Protein AF-A0A2E1YGB7-F1 (afdb_monomer_lite)

pLDDT: mean 90.25, std 9.36, range [51.31, 97.5]

Sequence (66 aa):
MREIVLQAGVSEKLAEPFMASLAAKGARESVSNAMEFLDSKIEEGFISEDTRDPIRKVMKRFTKIR

Foldseek 3Di:
DLVLQVVFVADPVRSVVLVVVLQCCCQVPHLVSSLVVVVVCCVVVNGPPVSSVVVSVVSVVSNVPD

Radius of gyration: 10.85 Å; chains: 1; bounding box: 25×22×31 Å

Structure (mmCIF, N/CA/C/O backbone):
data_AF-A0A2E1YGB7-F1
#
_entry.id   AF-A0A2E1YGB7-F1
#
loop_
_atom_site.group_PDB
_atom_site.id
_atom_site.type_symbol
_atom_site.label_atom_id
_atom_site.label_alt_id
_atom_site.label_comp_id
_atom_site.label_asym_id
_atom_site.label_entity_id
_atom_site.label_seq_id
_atom_site.pdbx_PDB_ins_code
_atom_site.Cartn_x
_atom_site.Cartn_y
_atom_site.Cartn_z
_atom_site.occupancy
_atom_site.B_iso_or_equiv
_atom_site.auth_seq_id
_atom_site.auth_comp_id
_atom_site.auth_asym_id
_atom_site.auth_atom_id
_atom_site.pdbx_PDB_model_num
ATOM 1 N N . MET A 1 1 ? -6.242 -2.001 -9.203 1.00 85.75 1 MET A N 1
ATOM 2 C CA . MET A 1 1 ? -5.455 -1.519 -8.044 1.00 85.75 1 MET A CA 1
ATOM 3 C C . MET A 1 1 ? -6.303 -0.620 -7.161 1.00 85.75 1 MET A C 1
ATOM 5 O O . MET A 1 1 ? -6.460 -0.963 -6.003 1.00 85.75 1 MET A O 1
ATOM 9 N N . ARG A 1 2 ? -6.915 0.443 -7.703 1.00 90.00 2 ARG A N 1
ATOM 10 C CA . ARG A 1 2 ? -7.793 1.357 -6.950 1.00 90.00 2 ARG A CA 1
ATOM 11 C C . ARG A 1 2 ? -8.865 0.656 -6.114 1.00 90.00 2 ARG A C 1
ATOM 13 O O . ARG A 1 2 ? -8.936 0.896 -4.920 1.00 90.00 2 ARG A O 1
ATOM 20 N N . GLU A 1 3 ? -9.641 -0.244 -6.713 1.00 92.19 3 GLU A N 1
ATOM 21 C CA . GLU A 1 3 ? -10.689 -0.989 -5.993 1.00 92.19 3 GLU A CA 1
ATOM 22 C C . GLU A 1 3 ? -10.137 -1.811 -4.823 1.00 92.19 3 GLU A C 1
ATOM 24 O O . GLU A 1 3 ? -10.708 -1.767 -3.742 1.00 92.19 3 GLU A O 1
ATOM 29 N N . ILE A 1 4 ? -8.989 -2.478 -5.009 1.00 91.50 4 ILE A N 1
ATOM 30 C CA . ILE A 1 4 ? -8.310 -3.236 -3.944 1.00 91.50 4 ILE A CA 1
ATOM 31 C C . ILE A 1 4 ? -7.970 -2.305 -2.777 1.00 91.50 4 ILE A C 1
ATOM 33 O O . ILE A 1 4 ? -8.254 -2.629 -1.635 1.00 91.50 4 ILE A O 1
ATOM 37 N N . VAL A 1 5 ? -7.388 -1.140 -3.072 1.00 91.81 5 VAL A N 1
ATOM 38 C CA . VAL A 1 5 ? -6.962 -0.152 -2.070 1.00 91.81 5 VAL A CA 1
ATOM 39 C C . VAL A 1 5 ? -8.158 0.427 -1.305 1.00 91.81 5 VAL A C 1
ATOM 41 O O . VAL A 1 5 ? -8.103 0.538 -0.085 1.00 91.81 5 VAL A O 1
ATOM 44 N N . LEU A 1 6 ? -9.262 0.733 -1.991 1.00 92.81 6 LEU A N 1
ATOM 45 C CA . LEU A 1 6 ? -10.480 1.240 -1.349 1.00 92.81 6 LEU A CA 1
ATOM 46 C C . LEU A 1 6 ? -11.168 0.179 -0.479 1.00 92.81 6 LEU A C 1
ATOM 48 O O . LEU A 1 6 ? -11.576 0.474 0.641 1.00 92.81 6 LEU A O 1
ATOM 52 N N . GLN A 1 7 ? -11.265 -1.065 -0.961 1.00 93.06 7 GLN A N 1
ATOM 53 C CA . GLN A 1 7 ? -11.839 -2.177 -0.190 1.00 93.06 7 GLN A CA 1
ATOM 54 C C . GLN A 1 7 ? -11.014 -2.521 1.058 1.00 93.06 7 GLN A C 1
ATOM 56 O O . GLN A 1 7 ? -11.542 -3.087 2.008 1.00 93.06 7 GLN A O 1
ATOM 61 N N . ALA A 1 8 ? -9.737 -2.144 1.071 1.00 89.12 8 ALA A N 1
ATOM 62 C CA . ALA A 1 8 ? -8.806 -2.375 2.166 1.00 89.12 8 ALA A CA 1
ATOM 63 C C . ALA A 1 8 ? -8.898 -1.375 3.327 1.00 89.12 8 ALA A C 1
ATOM 65 O O . ALA A 1 8 ? -8.108 -1.478 4.265 1.00 89.12 8 ALA A O 1
ATOM 66 N N . GLY A 1 9 ? -9.789 -0.383 3.234 1.00 87.00 9 GLY A N 1
ATOM 67 C CA . GLY A 1 9 ? -9.956 0.662 4.246 1.00 87.00 9 GLY A CA 1
ATOM 68 C C . GLY A 1 9 ? -9.215 1.970 3.955 1.00 87.00 9 GLY A C 1
ATOM 69 O O . GLY A 1 9 ? -9.356 2.925 4.719 1.00 87.00 9 GLY A O 1
ATOM 70 N N . VAL A 1 10 ? -8.481 2.076 2.841 1.00 92.06 10 VAL A N 1
ATOM 71 C CA . VAL A 1 10 ? -7.857 3.349 2.458 1.00 92.06 10 VAL A CA 1
ATOM 72 C C . VAL A 1 10 ? -8.930 4.310 1.958 1.00 92.06 10 VAL A C 1
ATOM 74 O O . VAL A 1 10 ? -9.674 4.009 1.025 1.00 92.06 10 VAL A O 1
ATOM 77 N N . SER A 1 11 ? -8.994 5.499 2.558 1.00 92.88 11 SER A N 1
ATOM 78 C CA . SER A 1 11 ? -9.951 6.524 2.131 1.00 92.88 11 SER A CA 1
ATOM 79 C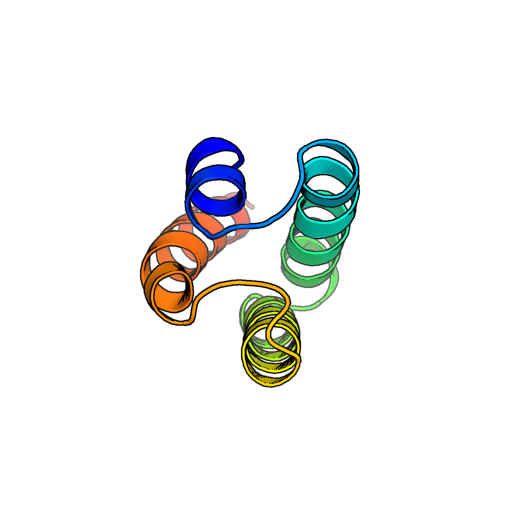 C . SER A 1 11 ? -9.704 6.975 0.688 1.00 92.88 11 SER A C 1
ATOM 81 O O . SER A 1 11 ? -8.567 7.024 0.216 1.00 92.88 11 SER A O 1
ATOM 83 N N . GLU A 1 12 ? -10.761 7.400 -0.001 1.00 92.19 12 GLU A N 1
ATOM 84 C CA . GLU A 1 12 ? -10.682 7.839 -1.398 1.00 92.19 12 GLU A CA 1
ATOM 85 C C . GLU A 1 12 ? -9.672 8.974 -1.627 1.00 92.19 12 GLU A C 1
ATOM 87 O O . GLU A 1 12 ? -8.954 8.978 -2.625 1.00 92.19 12 GLU A O 1
ATOM 92 N N . LYS A 1 13 ? -9.535 9.880 -0.651 1.00 94.25 13 LYS A N 1
ATOM 93 C CA . LYS A 1 13 ? -8.568 10.988 -0.687 1.00 94.25 13 LYS A CA 1
ATOM 94 C C . LYS A 1 13 ? -7.112 10.522 -0.606 1.00 94.25 13 LYS A C 1
ATOM 96 O O . LYS A 1 13 ? -6.220 11.230 -1.061 1.00 94.25 13 LYS A O 1
ATOM 101 N N . LEU A 1 14 ? -6.871 9.360 -0.000 1.00 94.56 14 LEU A N 1
ATOM 102 C CA . LEU A 1 14 ? -5.536 8.803 0.223 1.00 94.56 14 LEU A CA 1
ATOM 103 C C . LEU A 1 14 ? -5.194 7.686 -0.770 1.00 94.56 14 LEU A C 1
ATOM 105 O O . LEU A 1 14 ? -4.021 7.364 -0.937 1.00 94.56 14 LEU A O 1
ATOM 109 N N . ALA A 1 15 ? -6.187 7.132 -1.469 1.00 94.19 15 ALA A N 1
ATOM 110 C CA . ALA A 1 15 ? -5.989 6.045 -2.421 1.00 94.19 15 ALA A CA 1
ATOM 111 C C . ALA A 1 15 ? -5.104 6.460 -3.607 1.00 94.19 15 ALA A C 1
ATOM 113 O O . ALA A 1 15 ? -4.165 5.745 -3.954 1.00 94.19 15 ALA A O 1
ATOM 114 N N . GLU A 1 16 ? -5.374 7.622 -4.207 1.00 93.94 16 GLU A N 1
ATOM 115 C CA . GLU A 1 16 ? -4.598 8.167 -5.330 1.00 93.94 16 GLU A CA 1
ATOM 116 C C . GLU A 1 16 ? -3.114 8.395 -4.964 1.00 93.94 16 GLU A C 1
ATOM 118 O O . GLU A 1 16 ? -2.250 7.798 -5.616 1.00 93.94 16 GLU A O 1
ATOM 123 N N . PRO A 1 17 ? -2.773 9.170 -3.906 1.00 95.62 17 PRO A N 1
ATOM 124 C CA . PRO A 1 17 ? -1.375 9.386 -3.537 1.00 95.62 17 PRO A CA 1
ATOM 125 C C . PRO A 1 17 ? -0.680 8.094 -3.096 1.00 95.62 17 PRO A C 1
ATOM 127 O O . PRO A 1 17 ? 0.480 7.883 -3.444 1.00 95.62 17 PRO A O 1
ATOM 130 N N . PHE A 1 18 ? -1.380 7.191 -2.402 1.00 95.25 18 PHE A N 1
ATOM 131 C CA . PHE A 1 18 ? -0.819 5.898 -2.013 1.00 95.25 18 PHE A CA 1
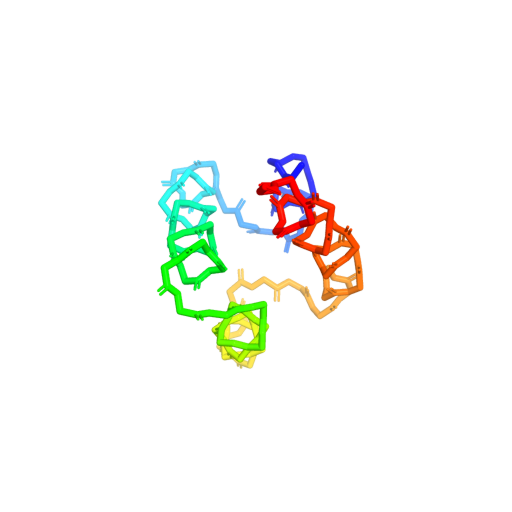ATOM 132 C C . PHE A 1 18 ? -0.425 5.049 -3.229 1.00 95.25 18 PHE A C 1
ATOM 134 O O . PHE A 1 18 ? 0.705 4.561 -3.311 1.00 95.25 18 PHE A O 1
ATOM 141 N N . MET A 1 19 ? -1.325 4.911 -4.208 1.00 94.12 19 MET A N 1
ATOM 142 C CA . MET A 1 19 ? -1.035 4.178 -5.442 1.00 94.12 19 MET A CA 1
ATOM 143 C C . MET A 1 19 ? 0.090 4.834 -6.244 1.00 94.12 19 MET A C 1
ATOM 145 O O . MET A 1 19 ? 0.935 4.122 -6.785 1.00 94.12 19 MET A O 1
ATOM 149 N N . ALA A 1 20 ? 0.135 6.168 -6.300 1.00 93.94 20 ALA A N 1
ATOM 150 C CA . ALA A 1 20 ? 1.207 6.896 -6.971 1.00 93.94 20 ALA A CA 1
ATOM 151 C C . ALA A 1 20 ? 2.575 6.610 -6.329 1.00 93.94 20 ALA A C 1
ATOM 153 O O . ALA A 1 20 ? 3.533 6.312 -7.044 1.00 93.94 20 ALA A O 1
ATOM 154 N N . SER A 1 21 ? 2.666 6.618 -4.994 1.00 94.94 21 SER A N 1
ATOM 155 C CA . SER A 1 21 ? 3.885 6.239 -4.267 1.00 94.94 21 SER A CA 1
ATOM 156 C C . SER A 1 21 ? 4.291 4.789 -4.535 1.00 94.94 21 SER A C 1
ATOM 158 O O . SER A 1 21 ? 5.460 4.519 -4.818 1.00 94.94 21 SER A O 1
ATOM 160 N N . LEU A 1 22 ? 3.333 3.861 -4.493 1.00 93.25 22 LEU A N 1
ATOM 161 C CA . LEU A 1 22 ? 3.568 2.435 -4.721 1.00 93.25 22 LEU A CA 1
ATOM 162 C C . LEU A 1 22 ? 4.068 2.166 -6.155 1.00 93.25 22 LEU A C 1
ATOM 164 O O . LEU A 1 22 ? 5.044 1.441 -6.361 1.00 93.25 22 LEU A O 1
ATOM 168 N N . ALA A 1 23 ? 3.450 2.815 -7.145 1.00 92.00 23 ALA A N 1
ATOM 169 C CA . ALA A 1 23 ? 3.856 2.745 -8.544 1.00 92.00 23 ALA A CA 1
ATOM 170 C C . ALA A 1 23 ? 5.232 3.384 -8.778 1.00 92.00 23 ALA A C 1
ATOM 172 O O . ALA A 1 23 ? 6.067 2.791 -9.461 1.00 92.00 23 ALA A O 1
ATOM 173 N N . ALA A 1 24 ? 5.502 4.554 -8.186 1.00 92.25 24 ALA A N 1
ATOM 174 C CA . ALA A 1 24 ? 6.789 5.235 -8.308 1.00 92.25 24 ALA A CA 1
ATOM 175 C C . ALA A 1 24 ? 7.938 4.374 -7.768 1.00 92.25 24 ALA A C 1
ATOM 177 O O . ALA A 1 24 ? 8.943 4.212 -8.461 1.00 92.25 24 ALA A O 1
ATOM 178 N N . LYS A 1 25 ? 7.767 3.763 -6.589 1.00 93.69 25 LYS A N 1
ATOM 179 C CA . LYS A 1 25 ? 8.746 2.829 -6.010 1.00 93.69 25 LYS A CA 1
ATOM 180 C C . LYS A 1 25 ? 8.969 1.616 -6.909 1.00 93.69 25 LYS A C 1
ATOM 182 O O . LYS A 1 25 ? 10.107 1.276 -7.217 1.00 93.69 25 LYS A O 1
ATOM 187 N N . GLY A 1 26 ? 7.888 1.013 -7.403 1.00 90.81 26 GLY A N 1
ATOM 188 C CA . GLY A 1 26 ? 7.972 -0.161 -8.273 1.00 90.81 26 GLY A CA 1
ATOM 189 C C . GLY A 1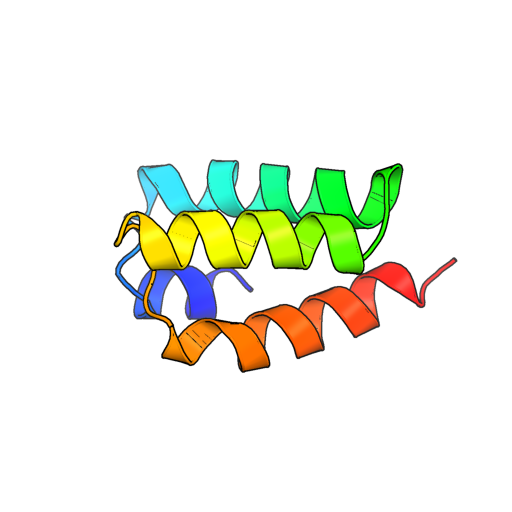 26 ? 8.645 0.104 -9.617 1.00 90.81 26 GLY A C 1
ATOM 190 O O . GLY A 1 26 ? 9.394 -0.739 -10.103 1.00 90.81 26 GLY A O 1
ATOM 191 N N . ALA A 1 27 ? 8.372 1.262 -10.221 1.00 88.12 27 ALA A N 1
ATOM 192 C CA . ALA A 1 27 ? 8.858 1.614 -11.552 1.00 88.12 27 ALA A CA 1
ATOM 193 C C . ALA A 1 27 ? 10.276 2.206 -11.552 1.00 88.12 27 ALA A C 1
ATOM 195 O O . ALA A 1 27 ? 11.009 2.029 -12.527 1.00 88.12 27 ALA A O 1
ATOM 196 N N . ARG A 1 28 ? 10.648 2.948 -10.499 1.00 89.06 28 ARG A N 1
ATOM 197 C CA . ARG A 1 28 ? 11.936 3.657 -10.415 1.00 89.06 28 ARG A CA 1
ATOM 198 C C . ARG A 1 28 ? 12.990 2.896 -9.623 1.00 89.06 28 ARG A C 1
ATOM 200 O O . ARG A 1 28 ? 14.168 3.077 -9.904 1.00 89.06 28 ARG A O 1
ATOM 207 N N . GLU A 1 29 ? 12.577 2.088 -8.650 1.00 90.44 29 GLU A N 1
ATOM 208 C CA . GLU A 1 29 ? 13.489 1.395 -7.741 1.00 90.44 29 GLU A CA 1
ATOM 209 C C . GLU A 1 29 ? 13.425 -0.119 -7.975 1.00 90.44 29 GLU A C 1
ATOM 211 O O . GLU A 1 29 ? 14.298 -0.682 -8.632 1.00 90.44 29 GLU A O 1
ATOM 216 N N . SER A 1 30 ? 12.385 -0.790 -7.471 1.00 90.50 30 SER A N 1
ATOM 217 C CA . SER A 1 30 ? 12.156 -2.222 -7.674 1.00 90.50 30 SER A CA 1
ATOM 218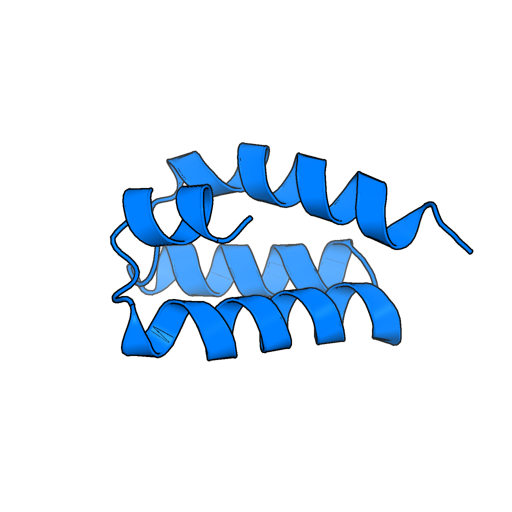 C C . SER A 1 30 ? 10.771 -2.644 -7.169 1.00 90.50 30 SER A C 1
ATOM 220 O O . SER A 1 30 ? 10.154 -1.962 -6.347 1.00 90.50 30 SER A O 1
ATOM 222 N N . VAL A 1 31 ? 10.290 -3.820 -7.600 1.00 91.19 31 VAL A N 1
ATOM 223 C CA . VAL A 1 31 ? 9.086 -4.435 -7.002 1.00 91.19 31 VAL A CA 1
ATOM 224 C C . VAL A 1 31 ? 9.281 -4.662 -5.505 1.00 91.19 31 VAL A C 1
ATOM 226 O O . VAL A 1 31 ? 8.342 -4.446 -4.749 1.00 91.19 31 VAL A O 1
ATOM 229 N N . SER A 1 32 ? 10.477 -5.067 -5.072 1.00 92.56 32 SER A N 1
ATOM 230 C CA . SER A 1 32 ? 10.777 -5.312 -3.659 1.00 92.56 32 SER A CA 1
ATOM 231 C C . SER A 1 32 ? 10.602 -4.047 -2.819 1.00 92.56 32 SER A C 1
ATOM 233 O O . SER A 1 32 ? 9.876 -4.090 -1.836 1.00 92.56 32 SER A O 1
ATOM 235 N N . ASN A 1 33 ? 11.122 -2.900 -3.267 1.00 93.69 33 ASN A N 1
ATOM 236 C CA . ASN A 1 33 ? 10.987 -1.625 -2.549 1.00 93.69 33 ASN A CA 1
ATOM 237 C C . ASN A 1 33 ? 9.524 -1.161 -2.467 1.00 93.69 33 ASN A C 1
ATOM 239 O O . ASN A 1 33 ? 9.105 -0.545 -1.488 1.00 93.69 33 ASN A O 1
ATOM 243 N N . ALA A 1 34 ? 8.718 -1.450 -3.494 1.00 94.69 34 ALA A N 1
ATOM 244 C CA . ALA A 1 34 ? 7.281 -1.192 -3.439 1.00 94.69 34 ALA A CA 1
ATOM 245 C C . ALA A 1 34 ? 6.565 -2.094 -2.422 1.00 94.69 34 ALA A C 1
ATOM 247 O O . ALA A 1 34 ? 5.628 -1.640 -1.769 1.00 94.69 34 ALA A O 1
ATOM 248 N N . MET A 1 35 ? 7.005 -3.349 -2.281 1.00 95.31 35 MET A N 1
ATOM 249 C CA . MET A 1 35 ? 6.469 -4.274 -1.282 1.00 95.31 35 MET A CA 1
ATOM 250 C C . MET A 1 35 ? 6.899 -3.901 0.136 1.00 95.31 35 MET A C 1
ATOM 252 O O . MET A 1 35 ? 6.060 -3.928 1.019 1.00 95.31 35 MET A O 1
ATOM 256 N N . GLU A 1 36 ? 8.142 -3.474 0.352 1.00 96.56 36 GLU A N 1
ATOM 257 C CA . GLU A 1 36 ? 8.598 -2.966 1.656 1.00 96.56 36 GLU A CA 1
ATOM 258 C C . GLU A 1 36 ? 7.790 -1.739 2.097 1.00 96.56 36 GLU A C 1
ATOM 260 O O . GLU A 1 36 ? 7.380 -1.630 3.249 1.00 96.56 36 GLU A O 1
ATOM 265 N N . PHE A 1 37 ? 7.489 -0.830 1.164 1.00 96.31 37 PHE A N 1
ATOM 266 C CA . PHE A 1 37 ? 6.606 0.300 1.445 1.00 96.31 37 PHE A CA 1
ATOM 267 C C . PHE A 1 37 ? 5.174 -0.139 1.771 1.00 96.31 37 PHE A C 1
ATOM 269 O O . PHE A 1 37 ? 4.557 0.432 2.666 1.00 96.31 37 PHE A O 1
ATOM 276 N N . LEU A 1 38 ? 4.640 -1.136 1.059 1.00 96.25 38 LEU A N 1
ATOM 277 C CA . LEU A 1 38 ? 3.326 -1.696 1.370 1.00 96.25 38 LEU A CA 1
ATOM 278 C C . LEU A 1 38 ? 3.306 -2.331 2.764 1.00 96.25 38 LEU A C 1
ATOM 280 O O . LEU A 1 38 ? 2.381 -2.063 3.521 1.00 96.25 38 LEU A O 1
ATOM 284 N N . ASP A 1 39 ? 4.328 -3.118 3.097 1.00 97.06 39 ASP A N 1
ATOM 285 C CA . ASP A 1 39 ? 4.458 -3.810 4.379 1.00 97.06 39 ASP A CA 1
ATOM 286 C C . ASP A 1 39 ? 4.524 -2.791 5.532 1.00 97.06 39 ASP A C 1
ATOM 288 O O . ASP A 1 39 ? 3.755 -2.896 6.482 1.00 97.06 39 ASP A O 1
ATOM 292 N N . SER A 1 40 ? 5.289 -1.703 5.378 1.00 97.50 40 SER A N 1
ATOM 293 C CA . SER A 1 40 ? 5.286 -0.572 6.323 1.00 97.50 40 SER A CA 1
ATOM 294 C C . SER A 1 40 ? 3.897 0.058 6.502 1.00 97.50 40 SER A C 1
ATOM 296 O O . SER A 1 40 ? 3.526 0.425 7.613 1.00 97.50 40 SER A O 1
ATOM 298 N N . LYS A 1 41 ? 3.095 0.180 5.437 1.00 96.06 41 LYS A N 1
ATOM 299 C CA . LYS A 1 41 ? 1.731 0.730 5.537 1.00 96.06 41 LYS A CA 1
ATOM 300 C C . LYS A 1 41 ? 0.726 -0.244 6.140 1.00 96.06 41 LYS A C 1
ATOM 302 O O . LYS A 1 41 ? -0.248 0.202 6.744 1.00 96.06 41 LYS A O 1
ATOM 307 N N . ILE A 1 42 ? 0.969 -1.542 6.025 1.00 96.12 42 ILE A N 1
ATOM 308 C CA . ILE A 1 42 ? 0.204 -2.560 6.744 1.00 96.12 42 ILE A CA 1
ATOM 309 C C . ILE A 1 42 ? 0.529 -2.493 8.241 1.00 96.12 42 ILE A C 1
ATOM 311 O O . ILE A 1 42 ? -0.388 -2.427 9.054 1.00 96.12 42 ILE A O 1
ATOM 315 N N . GLU A 1 43 ? 1.812 -2.420 8.608 1.00 96.69 43 GLU A N 1
ATOM 316 C CA . GLU A 1 43 ? 2.260 -2.301 10.006 1.00 96.69 43 GLU A CA 1
ATOM 317 C C . GLU A 1 43 ? 1.736 -1.029 10.693 1.00 96.69 43 GLU A C 1
ATOM 319 O O . GLU A 1 43 ? 1.361 -1.058 11.863 1.00 96.69 43 GLU A O 1
ATOM 324 N N . GLU A 1 44 ? 1.645 0.082 9.958 1.00 95.50 44 GLU A N 1
ATOM 325 C CA . GLU A 1 44 ? 1.037 1.334 10.433 1.00 95.50 44 GLU A CA 1
ATOM 326 C C . GLU A 1 44 ? -0.498 1.255 10.590 1.00 95.50 44 GLU A C 1
ATOM 328 O O . GLU A 1 44 ? -1.116 2.203 11.077 1.00 95.50 44 GLU A O 1
ATOM 333 N N . GLY A 1 45 ? -1.139 0.167 10.147 1.00 94.44 45 GLY A N 1
ATOM 334 C CA . GLY A 1 45 ? -2.597 0.023 10.135 1.00 94.44 45 GLY A CA 1
ATOM 335 C C . GLY A 1 45 ? -3.298 0.897 9.089 1.00 94.44 45 GLY A C 1
ATOM 336 O O . GLY A 1 45 ? -4.507 1.107 9.169 1.00 94.44 45 GLY A O 1
ATOM 337 N N . PHE A 1 46 ? -2.559 1.426 8.107 1.00 93.94 46 PHE A N 1
ATOM 338 C CA . PHE A 1 46 ? -3.112 2.264 7.040 1.00 93.94 46 PHE A CA 1
ATOM 339 C C . PHE A 1 46 ? -3.934 1.452 6.030 1.00 93.94 46 PHE A C 1
ATOM 341 O O . PHE A 1 46 ? -4.897 1.964 5.457 1.00 93.94 46 PHE A O 1
ATOM 348 N N . ILE A 1 47 ? -3.546 0.198 5.789 1.00 94.25 47 ILE A N 1
ATOM 349 C CA . ILE A 1 47 ? -4.196 -0.707 4.839 1.00 94.25 47 ILE A CA 1
ATOM 350 C C . ILE A 1 47 ? -4.191 -2.143 5.378 1.00 94.25 47 ILE A C 1
ATOM 352 O O . ILE A 1 47 ? -3.229 -2.553 6.020 1.00 94.25 47 ILE A O 1
ATOM 356 N N . SER A 1 48 ? -5.252 -2.913 5.116 1.00 94.19 48 SER A N 1
ATOM 357 C CA . SER A 1 48 ?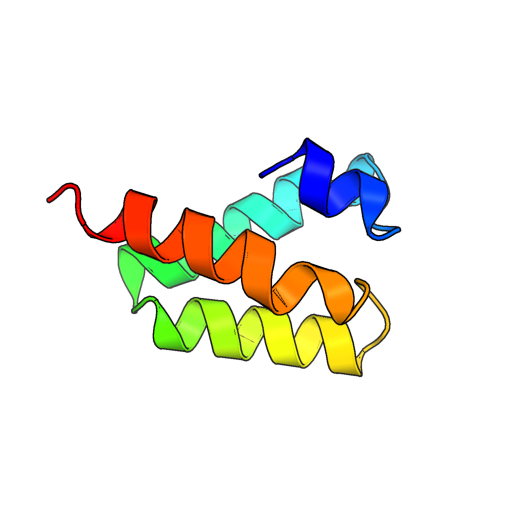 -5.333 -4.318 5.553 1.00 94.19 48 SER A CA 1
ATOM 358 C C . SER A 1 48 ? -4.220 -5.200 4.960 1.00 94.19 48 SER A C 1
ATOM 360 O O . SER A 1 48 ? -3.930 -5.128 3.759 1.00 94.19 48 SER A O 1
ATOM 362 N N . GLU A 1 49 ? -3.670 -6.099 5.785 1.00 93.69 49 GLU A N 1
ATOM 363 C CA . GLU A 1 49 ? -2.679 -7.114 5.398 1.00 93.69 49 GLU A CA 1
ATOM 364 C C . GLU A 1 49 ? -3.176 -8.025 4.265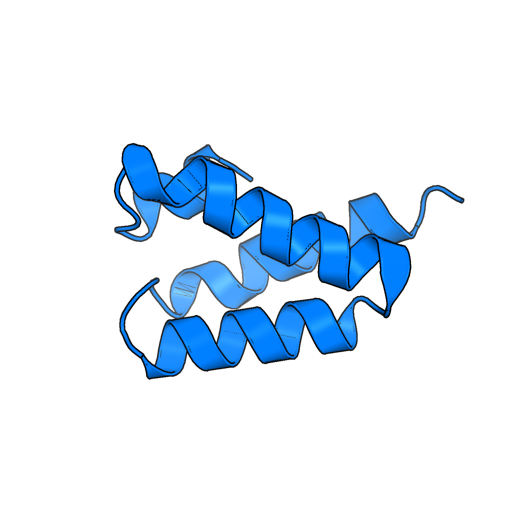 1.00 93.69 49 GLU A C 1
ATOM 366 O O . GLU A 1 49 ? -2.401 -8.398 3.379 1.00 93.69 49 GLU A O 1
ATOM 371 N N . ASP A 1 50 ? -4.486 -8.285 4.205 1.00 92.31 50 ASP A N 1
ATOM 372 C CA . ASP A 1 50 ? -5.124 -9.115 3.171 1.00 92.31 50 ASP A CA 1
ATOM 373 C C . ASP A 1 50 ? -4.851 -8.611 1.745 1.00 92.31 50 ASP A C 1
ATOM 375 O O . ASP A 1 50 ? -4.959 -9.345 0.758 1.00 92.31 50 ASP A O 1
ATOM 379 N N . THR A 1 51 ? -4.479 -7.337 1.608 1.00 90.94 51 THR A N 1
ATOM 380 C CA . THR A 1 51 ? -4.224 -6.711 0.308 1.00 90.94 51 THR A CA 1
ATOM 381 C C . THR A 1 51 ? -2.807 -6.875 -0.201 1.00 90.94 51 THR A C 1
ATOM 383 O O . THR A 1 51 ? -2.551 -6.612 -1.383 1.00 90.94 51 THR A O 1
ATOM 386 N N . ARG A 1 52 ? -1.904 -7.396 0.635 1.00 93.75 52 ARG A N 1
ATOM 387 C CA . ARG A 1 52 ? -0.504 -7.623 0.287 1.00 93.75 52 ARG A CA 1
ATOM 388 C C . ARG A 1 52 ? -0.356 -8.464 -0.976 1.00 93.75 52 ARG A C 1
ATOM 390 O O . ARG A 1 52 ? 0.311 -8.064 -1.933 1.00 93.75 52 ARG A O 1
ATOM 397 N N . ASP A 1 53 ? -1.020 -9.613 -1.013 1.00 94.06 53 ASP A N 1
ATOM 398 C CA . ASP A 1 53 ? -0.958 -10.549 -2.135 1.00 94.06 53 ASP A CA 1
ATOM 399 C C . ASP A 1 53 ? -1.626 -10.026 -3.419 1.00 94.06 53 ASP A C 1
ATOM 401 O O . ASP A 1 53 ? -0.987 -10.071 -4.485 1.00 94.06 53 ASP A O 1
ATOM 405 N N . PRO A 1 54 ? -2.858 -9.483 -3.361 1.00 94.12 54 PRO A N 1
ATOM 406 C CA . PRO A 1 54 ? -3.485 -8.807 -4.491 1.00 94.12 54 PRO A CA 1
ATOM 407 C C . PRO A 1 54 ? -2.614 -7.697 -5.094 1.00 94.12 54 PRO A C 1
ATOM 409 O O . PRO A 1 54 ? -2.402 -7.676 -6.311 1.00 94.12 54 PRO A O 1
ATOM 412 N N . ILE A 1 55 ? -2.056 -6.805 -4.268 1.00 92.75 55 ILE A N 1
ATOM 413 C CA . ILE A 1 55 ? -1.224 -5.687 -4.731 1.00 92.75 55 ILE A CA 1
ATOM 414 C C . ILE A 1 55 ? 0.087 -6.204 -5.333 1.00 92.75 55 ILE A C 1
ATOM 416 O O . ILE A 1 55 ? 0.457 -5.789 -6.435 1.00 92.75 55 ILE A O 1
ATOM 420 N N . ARG A 1 56 ? 0.740 -7.188 -4.702 1.00 92.69 56 ARG A N 1
ATOM 421 C CA . ARG A 1 56 ? 1.951 -7.837 -5.232 1.00 92.69 56 ARG A CA 1
ATOM 422 C C . ARG A 1 56 ? 1.740 -8.408 -6.632 1.00 92.69 56 ARG A C 1
ATOM 424 O O . ARG A 1 56 ? 2.601 -8.261 -7.505 1.00 92.69 56 ARG A O 1
ATOM 431 N N . LYS A 1 57 ? 0.596 -9.057 -6.873 1.00 91.88 57 LYS A N 1
ATOM 432 C CA . LYS A 1 57 ? 0.247 -9.623 -8.188 1.00 91.88 57 LYS A CA 1
ATOM 433 C C . LYS A 1 57 ? 0.108 -8.535 -9.251 1.00 91.88 57 LYS A C 1
ATOM 435 O O . LYS A 1 57 ? 0.547 -8.737 -10.384 1.00 91.88 57 LYS A O 1
ATOM 440 N N . VAL A 1 58 ? -0.467 -7.388 -8.891 1.00 90.19 58 VAL A N 1
ATOM 441 C CA . VAL A 1 58 ? -0.570 -6.230 -9.785 1.00 90.19 58 VAL A CA 1
ATOM 442 C C . VAL A 1 58 ? 0.818 -5.638 -10.055 1.00 90.19 58 VAL A C 1
ATOM 444 O O . VAL A 1 58 ? 1.188 -5.481 -11.216 1.00 90.19 58 VAL A O 1
ATOM 447 N N . MET A 1 59 ? 1.635 -5.412 -9.023 1.00 88.25 59 MET A N 1
ATOM 448 C CA . MET A 1 59 ? 2.980 -4.835 -9.165 1.00 88.25 59 MET A CA 1
ATOM 449 C C . MET A 1 59 ? 3.907 -5.664 -10.060 1.00 88.25 59 MET A C 1
ATOM 451 O O . MET A 1 59 ? 4.609 -5.113 -10.911 1.00 88.25 59 MET A O 1
ATOM 455 N N . LYS A 1 60 ? 3.861 -6.997 -9.949 1.00 86.06 60 LYS A N 1
ATOM 456 C CA . LYS A 1 60 ? 4.618 -7.904 -10.833 1.00 86.06 60 LYS A CA 1
ATOM 457 C C . LYS A 1 60 ? 4.193 -7.826 -12.303 1.00 86.06 60 LYS A C 1
ATOM 459 O O . LYS A 1 60 ? 4.987 -8.168 -13.173 1.00 86.06 60 LYS A O 1
ATOM 464 N N . ARG A 1 61 ? 2.950 -7.430 -12.599 1.00 82.50 61 ARG A N 1
ATOM 465 C CA . ARG A 1 61 ? 2.474 -7.242 -13.982 1.00 82.50 61 ARG A CA 1
ATOM 466 C C . ARG A 1 61 ? 2.920 -5.899 -14.549 1.00 82.50 61 ARG A C 1
ATOM 468 O O . ARG A 1 61 ? 3.353 -5.859 -15.691 1.00 82.50 61 ARG A O 1
ATOM 475 N N . PHE A 1 62 ? 2.871 -4.838 -13.747 1.00 71.88 62 PHE A N 1
ATOM 476 C CA . PHE A 1 62 ? 3.273 -3.494 -14.175 1.00 71.88 62 PHE A CA 1
ATOM 477 C C . PHE A 1 62 ? 4.775 -3.365 -14.444 1.00 71.88 62 PHE A C 1
ATOM 479 O O . PHE A 1 62 ? 5.174 -2.669 -15.365 1.00 71.88 62 PHE A O 1
ATOM 486 N N . THR A 1 63 ? 5.610 -4.065 -13.679 1.00 64.75 63 THR A N 1
ATOM 487 C CA . THR A 1 63 ? 7.079 -4.000 -13.809 1.00 64.75 63 THR A CA 1
ATOM 488 C C . THR A 1 63 ? 7.663 -4.954 -14.852 1.00 64.75 63 THR A C 1
ATOM 490 O O . THR A 1 63 ? 8.823 -4.810 -15.221 1.00 64.75 63 THR A O 1
ATOM 493 N N . LYS A 1 64 ? 6.872 -5.918 -15.349 1.00 58.91 64 LYS A N 1
ATOM 494 C CA . LYS A 1 64 ? 7.263 -6.821 -16.447 1.00 58.91 64 LYS A CA 1
ATOM 495 C C . LYS A 1 64 ? 7.125 -6.196 -17.836 1.00 58.91 64 LYS A C 1
ATOM 497 O O . LYS A 1 64 ? 7.651 -6.761 -18.787 1.00 58.91 64 LYS A O 1
ATOM 502 N N . ILE A 1 65 ? 6.408 -5.082 -17.963 1.00 52.97 65 ILE A N 1
ATOM 503 C CA . ILE A 1 65 ? 6.307 -4.340 -19.220 1.00 52.97 65 ILE A CA 1
ATOM 504 C C . ILE A 1 65 ? 7.484 -3.359 -19.249 1.00 52.97 65 ILE A C 1
ATOM 506 O O . ILE A 1 65 ? 7.399 -2.266 -18.690 1.00 52.97 65 ILE A O 1
ATOM 510 N N . ARG A 1 66 ? 8.602 -3.781 -19.841 1.00 51.31 66 ARG A N 1
ATOM 511 C CA . ARG A 1 66 ? 9.719 -2.917 -20.227 1.00 51.31 66 ARG A CA 1
ATOM 512 C C . ARG A 1 66 ? 10.360 -3.443 -21.497 1.00 51.31 66 ARG A C 1
ATOM 514 O O . ARG A 1 66 ? 10.531 -4.679 -21.576 1.00 51.31 66 ARG A O 1
#

Secondary structure (DSSP, 8-state):
-HHHHHHTT--HHHHHHHHHHHHHHHHHT-HHHHHHHHHHHHHTTSS-GGGHHHHHHHHHHHTT--